Protein AF-A0A2N5TB74-F1 (afdb_monomer_lite)

Sequence (184 aa):
MYQTLKVEAQAHGGSSQTTRKQDRSPTLEPEDVNKTLKSPSNTPKEESDDESVKKFAKWLLALKANADAIRAEDSFMAALRYNIQIQTNCFAHRVTLDNGTKSLADISIMRPKVAGSTYATCWKFKELKFDDNPYTKTGLQASWDPTTGVPKAGHKTQSKQPGQNAHAATTSVTNSEKNKVKAP

pLDDT: mean 71.25, std 27.61, range [27.47, 98.5]

Organism: NCBI:txid200324

Radius of gyration: 37.78 Å; chains: 1; bounding box: 122×42×111 Å

Secondary structure (DSSP, 8-state):
--PPPPP-------------------------S---------------HHHHHHHHHHHHHHHHHHHHHHHHHT-HHHHHHHHHHHHHHHHH-EEEPTTS-EEE---SS--HHHHHHHHHHHHHTT-TT-SS-TTSTTSTTTTEETTTTEEPTT------------------------------

Structure (mmCIF, N/CA/C/O backbone):
data_AF-A0A2N5TB74-F1
#
_entry.id   AF-A0A2N5TB74-F1
#
loop_
_atom_site.group_PDB
_atom_site.id
_atom_site.type_symbol
_atom_site.label_atom_id
_atom_site.label_alt_id
_atom_site.label_comp_id
_atom_site.label_asym_id
_atom_site.label_entity_id
_atom_site.label_seq_id
_atom_site.pdbx_PDB_ins_code
_atom_site.Cartn_x
_atom_site.Cartn_y
_atom_site.Cartn_z
_atom_site.occupancy
_atom_site.B_iso_or_equiv
_atom_site.auth_seq_id
_atom_site.auth_comp_id
_atom_site.auth_asym_id
_atom_site.auth_atom_id
_atom_site.pdbx_PDB_model_num
ATOM 1 N N . MET A 1 1 ? -16.494 -17.095 -3.249 1.00 37.69 1 MET A N 1
ATOM 2 C CA . MET A 1 1 ? -17.818 -17.751 -3.207 1.00 37.69 1 MET A CA 1
ATOM 3 C C . MET A 1 1 ? -18.531 -17.225 -1.973 1.00 37.69 1 MET A C 1
ATOM 5 O O . MET A 1 1 ? -18.150 -17.611 -0.879 1.00 37.69 1 MET A O 1
ATOM 9 N N . TYR A 1 2 ? -19.444 -16.264 -2.119 1.00 31.72 2 TYR A N 1
ATOM 10 C CA . TYR A 1 2 ? -20.174 -15.679 -0.986 1.00 31.72 2 TYR A CA 1
ATOM 11 C C . TYR A 1 2 ? -21.636 -16.114 -1.080 1.00 31.72 2 TYR A C 1
ATOM 13 O O . TYR A 1 2 ? -22.291 -15.833 -2.080 1.00 31.72 2 TYR A O 1
ATOM 21 N N . GLN A 1 3 ? -22.102 -16.852 -0.072 1.00 43.56 3 GLN A N 1
ATOM 22 C CA . GLN A 1 3 ? -23.448 -17.416 -0.008 1.00 43.56 3 GLN A CA 1
ATOM 23 C C . GLN A 1 3 ? -24.411 -16.434 0.680 1.00 43.56 3 GLN A C 1
ATOM 25 O O . GLN A 1 3 ? -24.116 -15.898 1.746 1.00 43.56 3 GLN A O 1
ATOM 30 N N . THR A 1 4 ? -25.558 -16.220 0.038 1.00 46.97 4 THR A N 1
ATOM 31 C CA . THR A 1 4 ? -26.679 -15.349 0.422 1.00 46.97 4 THR A CA 1
ATOM 32 C C . THR A 1 4 ? -27.436 -15.855 1.658 1.00 46.97 4 THR A C 1
ATOM 34 O O . THR A 1 4 ? -27.760 -17.040 1.747 1.00 46.97 4 THR A O 1
ATOM 37 N N . LEU A 1 5 ? -27.765 -14.937 2.576 1.00 40.88 5 LEU A N 1
ATOM 38 C CA . LEU A 1 5 ? -28.627 -15.146 3.747 1.00 40.88 5 LEU A CA 1
ATOM 39 C C . LEU A 1 5 ? -30.109 -15.255 3.335 1.00 40.88 5 LEU A C 1
ATOM 41 O O . LEU A 1 5 ? -30.598 -14.424 2.570 1.00 40.88 5 LEU A O 1
ATOM 45 N N . LYS A 1 6 ? -30.826 -16.254 3.868 1.00 43.38 6 LYS A N 1
ATOM 46 C CA . LYS A 1 6 ? -32.292 -16.365 3.784 1.00 43.38 6 LYS A CA 1
ATOM 47 C C . LYS A 1 6 ? -32.943 -15.624 4.956 1.00 43.38 6 LYS A C 1
ATOM 49 O O . LYS A 1 6 ? -32.557 -15.823 6.103 1.00 43.38 6 LYS A O 1
ATOM 54 N N . VAL A 1 7 ? -33.935 -14.798 4.634 1.00 35.75 7 VAL A N 1
ATOM 55 C CA . VAL A 1 7 ? -34.880 -14.166 5.562 1.00 35.75 7 VAL A CA 1
ATOM 56 C C . VAL A 1 7 ? -36.098 -15.079 5.669 1.00 35.75 7 VAL A C 1
ATOM 58 O O . VAL A 1 7 ? -36.687 -15.410 4.642 1.00 35.75 7 VAL A O 1
ATOM 61 N N . GLU A 1 8 ? -36.499 -15.446 6.884 1.00 36.16 8 GLU A N 1
ATOM 62 C CA . GLU A 1 8 ? -37.832 -15.993 7.153 1.00 36.16 8 GLU A CA 1
ATOM 63 C C . GLU A 1 8 ? -38.549 -15.100 8.166 1.00 36.16 8 GLU A C 1
ATOM 65 O O . GLU A 1 8 ? -38.047 -14.807 9.250 1.00 36.16 8 GLU A O 1
ATOM 70 N N . ALA A 1 9 ? -39.720 -14.628 7.746 1.00 34.25 9 ALA A N 1
ATOM 71 C CA . ALA A 1 9 ? -40.687 -13.905 8.547 1.00 34.25 9 ALA A CA 1
ATOM 72 C C . ALA A 1 9 ? -41.670 -14.907 9.161 1.00 34.25 9 ALA A C 1
ATOM 74 O O . ALA A 1 9 ? -42.154 -15.801 8.467 1.00 34.25 9 ALA A O 1
ATOM 75 N N . GLN A 1 10 ? -42.022 -14.715 10.429 1.00 33.59 10 GLN A N 1
ATOM 76 C CA . GLN A 1 10 ? -43.175 -15.362 11.048 1.00 33.59 10 GLN A CA 1
ATOM 77 C C . GLN A 1 10 ? -44.017 -14.304 11.762 1.00 33.59 10 GLN A C 1
ATOM 79 O O . GLN A 1 10 ? -43.536 -13.574 12.625 1.00 33.59 10 GLN A O 1
ATOM 84 N N . ALA A 1 11 ? -45.282 -14.228 11.354 1.00 35.88 11 ALA A N 1
ATOM 85 C CA . ALA A 1 11 ? -46.333 -13.420 11.945 1.00 35.88 11 ALA A CA 1
ATOM 86 C C . ALA A 1 11 ? -47.387 -14.355 12.547 1.00 35.88 11 ALA A C 1
ATOM 88 O O . ALA A 1 11 ? -47.885 -15.216 11.838 1.00 35.88 11 ALA A O 1
ATOM 89 N N . HIS A 1 12 ? -47.728 -14.155 13.820 1.00 34.03 12 HIS A N 1
ATOM 90 C CA . HIS A 1 12 ? -48.970 -14.540 14.515 1.00 34.03 12 HIS A CA 1
ATOM 91 C C . HIS A 1 12 ? -48.912 -13.759 15.849 1.00 34.03 12 HIS A C 1
ATOM 93 O O . HIS A 1 12 ? -47.883 -13.789 16.510 1.00 34.03 12 HIS A O 1
ATOM 99 N N . GLY A 1 13 ? -49.855 -12.922 16.284 1.00 30.02 13 GLY A N 1
ATOM 100 C CA . GLY A 1 13 ? -51.312 -12.992 16.227 1.00 30.02 13 GLY A CA 1
ATOM 101 C C . GLY A 1 13 ? -51.812 -13.179 17.668 1.00 30.02 13 GLY A C 1
ATOM 102 O O . GLY A 1 13 ? -51.657 -14.266 18.208 1.00 30.02 13 GLY A O 1
ATOM 103 N N . GLY A 1 14 ? -52.369 -12.142 18.310 1.00 30.44 14 GLY A N 1
ATOM 104 C CA . GLY A 1 14 ? -52.900 -12.264 19.678 1.00 30.44 14 GLY A CA 1
ATOM 105 C C . GLY A 1 14 ? -53.372 -10.948 20.301 1.00 30.44 14 GLY A C 1
ATOM 106 O O . GLY A 1 14 ? -52.593 -10.228 20.913 1.00 30.44 14 GLY A O 1
ATOM 107 N N . SER A 1 15 ? -54.660 -10.651 20.129 1.00 32.34 15 SER A N 1
ATOM 108 C CA . SER A 1 15 ? -55.414 -9.552 20.747 1.00 32.34 15 SER A CA 1
ATOM 109 C C . SER A 1 15 ? -55.967 -9.975 22.115 1.00 32.34 15 SER A C 1
ATOM 111 O O . SER A 1 15 ? -56.406 -11.116 22.253 1.00 32.34 15 SER A O 1
ATOM 113 N N . SER A 1 16 ? -56.019 -9.072 23.102 1.00 38.22 16 SER A N 1
ATOM 114 C CA . SER A 1 16 ? -56.964 -9.132 24.233 1.00 38.22 16 SER A CA 1
ATOM 115 C C . SER A 1 16 ? -57.157 -7.747 24.866 1.00 38.22 16 SER A C 1
ATOM 117 O O . SER A 1 16 ? -56.196 -7.046 25.175 1.00 38.22 16 SER A O 1
ATOM 119 N N . GLN A 1 17 ? -58.426 -7.358 25.011 1.00 30.17 17 GLN A N 1
ATOM 120 C CA . GLN A 1 17 ? -58.936 -6.111 25.595 1.00 30.17 17 GLN A CA 1
ATOM 121 C C . GLN A 1 17 ? -59.240 -6.243 27.105 1.00 30.17 17 GLN A C 1
ATOM 123 O O . GLN A 1 17 ? -59.370 -7.354 27.614 1.00 30.17 17 GLN A O 1
ATOM 128 N N . THR A 1 18 ? -59.567 -5.085 27.715 1.00 27.47 18 THR A N 1
ATOM 129 C CA . THR A 1 18 ? -60.418 -4.869 28.919 1.00 27.47 18 THR A CA 1
ATOM 130 C C . THR A 1 18 ? -59.660 -4.866 30.267 1.00 27.47 18 THR A C 1
ATOM 132 O O . THR A 1 18 ? -58.785 -5.688 30.471 1.00 27.47 18 THR A O 1
ATOM 135 N N . THR A 1 19 ? -59.844 -3.956 31.242 1.00 33.50 19 THR A N 1
ATOM 136 C CA . THR A 1 19 ? -60.988 -3.112 31.665 1.00 33.50 19 THR A CA 1
ATOM 137 C C . THR A 1 19 ? -60.557 -1.875 32.481 1.00 33.50 19 THR A C 1
ATOM 139 O O . THR A 1 19 ? -59.614 -1.917 33.264 1.00 33.50 19 THR A O 1
ATOM 142 N N . ARG A 1 20 ? -61.382 -0.825 32.368 1.00 28.95 20 ARG A N 1
ATOM 143 C CA . ARG A 1 20 ? -61.582 0.371 33.216 1.00 28.95 20 ARG A CA 1
ATOM 144 C C . ARG A 1 20 ? -61.851 0.053 34.699 1.00 28.95 20 ARG A C 1
ATOM 146 O O . ARG A 1 20 ? -62.754 -0.737 34.952 1.00 28.95 20 ARG A O 1
ATOM 153 N N . LYS A 1 21 ? -61.246 0.801 35.639 1.00 37.59 21 LYS A N 1
ATOM 154 C CA . LYS A 1 21 ? -61.908 1.317 36.864 1.00 37.59 21 LYS A CA 1
ATOM 155 C C . LYS A 1 21 ? -61.305 2.656 37.311 1.00 37.59 21 LYS A C 1
ATOM 157 O O . LYS A 1 21 ? -60.104 2.871 37.250 1.00 37.59 21 LYS A O 1
ATOM 162 N N . GLN A 1 22 ? -62.210 3.537 37.715 1.00 34.88 22 GLN A N 1
ATOM 163 C CA . GLN A 1 22 ? -62.058 4.927 38.122 1.00 34.88 22 GLN A CA 1
ATOM 164 C C . GLN A 1 22 ? -62.694 4.994 39.513 1.00 34.88 22 GLN A C 1
ATOM 166 O O . GLN A 1 22 ? -63.870 4.651 39.611 1.00 34.88 22 GLN A O 1
ATOM 171 N N . ASP A 1 23 ? -61.954 5.366 40.562 1.00 33.41 23 ASP A N 1
ATOM 172 C CA . ASP A 1 23 ? -62.550 5.814 41.829 1.00 33.41 23 ASP A CA 1
ATOM 173 C C . ASP A 1 23 ? -61.555 6.609 42.706 1.00 33.41 23 ASP A C 1
ATOM 175 O O . ASP A 1 23 ? -60.410 6.200 42.877 1.00 33.41 23 ASP A O 1
ATOM 179 N N . ARG A 1 24 ? -62.079 7.716 43.252 1.00 33.81 24 ARG A N 1
ATOM 180 C CA . ARG A 1 24 ? -61.699 8.537 44.426 1.00 33.81 24 ARG A CA 1
ATOM 181 C C . ARG A 1 24 ? -60.303 9.162 44.601 1.00 33.81 24 ARG A C 1
ATOM 183 O O . ARG A 1 24 ? -59.305 8.507 44.875 1.00 33.81 24 ARG A O 1
ATOM 190 N N . SER A 1 25 ? -60.332 10.497 44.646 1.00 33.06 25 SER A N 1
ATOM 191 C CA . SER A 1 25 ? -59.393 11.395 45.339 1.00 33.06 25 SER A CA 1
ATOM 192 C C . SER A 1 25 ? -59.403 11.215 46.867 1.00 33.06 25 SER A C 1
ATOM 194 O O . SER A 1 25 ? -60.438 10.851 47.434 1.00 33.06 25 SER A O 1
ATOM 196 N N . PRO A 1 26 ? -58.312 11.623 47.539 1.00 45.41 26 PRO A N 1
ATOM 197 C CA . PRO A 1 26 ? -58.430 12.523 48.687 1.00 45.41 26 PRO A CA 1
ATOM 198 C C . PRO A 1 26 ? -57.486 13.743 48.611 1.00 45.41 26 PRO A C 1
ATOM 200 O O . PRO A 1 26 ? -56.533 13.793 47.839 1.00 45.41 26 PRO A O 1
ATOM 203 N N . THR A 1 27 ? -57.839 14.745 49.408 1.00 34.34 27 THR A N 1
ATOM 204 C CA . THR A 1 27 ? -57.446 16.162 49.393 1.00 34.34 27 THR A CA 1
ATOM 205 C C . THR A 1 27 ? -56.223 16.467 50.285 1.00 34.34 27 THR A C 1
ATOM 207 O O . THR A 1 27 ? -56.203 16.016 51.422 1.00 34.34 27 THR A O 1
ATOM 210 N N . LEU A 1 28 ? -55.310 17.301 49.746 1.00 39.66 28 LEU A N 1
ATOM 211 C CA . LEU A 1 28 ? -54.316 18.248 50.326 1.00 39.66 28 LEU A CA 1
ATOM 212 C C . LEU A 1 28 ? -53.221 17.791 51.315 1.00 39.66 28 LEU A C 1
ATOM 214 O O . LEU A 1 28 ? -53.522 17.477 52.453 1.00 39.66 28 LEU A O 1
ATOM 218 N N . GLU A 1 29 ? -51.958 17.996 50.906 1.00 39.19 29 GLU A N 1
ATOM 219 C CA . GLU A 1 29 ? -50.863 18.636 51.673 1.00 39.19 29 GLU A CA 1
ATOM 220 C C . GLU A 1 29 ? -49.907 19.322 50.653 1.00 39.19 29 GLU A C 1
ATOM 222 O O . GLU A 1 29 ? -49.656 18.735 49.592 1.00 39.19 29 GLU A O 1
ATOM 227 N N . PRO A 1 30 ? -49.399 20.552 50.880 1.00 46.56 30 PRO A N 1
ATOM 228 C CA . PRO A 1 30 ? -48.424 21.190 49.996 1.00 46.56 30 PRO A CA 1
ATOM 229 C C . PRO A 1 30 ? -46.988 20.901 50.465 1.00 46.56 30 PRO A C 1
ATOM 231 O O . PRO A 1 30 ? -46.494 21.556 51.377 1.00 46.56 30 PRO A O 1
ATOM 234 N N . GLU A 1 31 ? -46.292 19.962 49.818 1.00 47.50 31 GLU A N 1
ATOM 235 C CA . GLU A 1 31 ? -44.860 19.746 50.070 1.00 47.50 31 GLU A CA 1
ATOM 236 C C . GLU A 1 31 ? -43.971 20.553 49.109 1.00 47.50 31 GLU A C 1
ATOM 238 O O . GLU A 1 31 ? -43.943 20.344 47.896 1.00 47.50 31 GLU A O 1
ATOM 243 N N . ASP A 1 32 ? -43.283 21.519 49.713 1.00 39.50 32 ASP A N 1
ATOM 244 C CA . ASP A 1 32 ? -41.918 21.987 49.474 1.00 39.50 32 ASP A CA 1
ATOM 245 C C . ASP A 1 32 ? -41.299 21.911 48.062 1.00 39.50 32 ASP A C 1
ATOM 247 O O . ASP A 1 32 ? -40.799 20.900 47.569 1.00 39.50 32 ASP A O 1
ATOM 251 N N . VAL A 1 33 ? -41.233 23.099 47.455 1.00 49.56 33 VAL A N 1
ATOM 252 C CA . VAL A 1 33 ? -40.006 23.772 46.992 1.00 49.56 33 VAL A CA 1
ATOM 253 C C . VAL A 1 33 ? -38.854 22.854 46.523 1.00 49.56 33 VAL A C 1
ATOM 255 O O . VAL A 1 33 ? -38.042 22.359 47.297 1.00 49.56 33 VAL A O 1
ATOM 258 N N . ASN A 1 34 ? -38.677 22.841 45.194 1.00 44.84 34 ASN A N 1
ATOM 259 C CA . ASN A 1 34 ? -37.402 22.651 44.485 1.00 44.84 34 ASN A CA 1
ATOM 260 C C . ASN A 1 34 ? -36.934 21.205 44.206 1.00 44.84 34 ASN A C 1
ATOM 262 O O . ASN A 1 34 ? -35.928 20.725 44.726 1.00 44.84 34 ASN A O 1
ATOM 266 N N . LYS A 1 35 ? -37.562 20.561 43.214 1.00 43.16 35 LYS A N 1
ATOM 267 C CA . LYS A 1 35 ? -36.875 19.592 42.343 1.00 43.16 35 LYS A CA 1
ATOM 268 C C . LYS A 1 35 ? -36.709 20.196 40.958 1.00 43.16 35 LYS A C 1
ATOM 270 O O . LYS A 1 35 ? -37.557 20.044 40.084 1.00 43.16 35 LYS A O 1
ATOM 275 N N . THR A 1 36 ? -35.581 20.872 40.755 1.00 37.31 36 THR A N 1
ATOM 276 C CA . THR A 1 36 ? -35.056 21.102 39.408 1.00 37.31 36 THR A CA 1
ATOM 277 C C . THR A 1 36 ? -34.839 19.738 38.757 1.00 37.31 36 THR A C 1
ATOM 279 O O . THR A 1 36 ? -33.899 19.017 39.094 1.00 37.31 36 THR A O 1
ATOM 282 N N . LEU A 1 37 ? -35.729 19.367 37.838 1.00 35.09 37 LEU A N 1
ATOM 283 C CA . LEU A 1 37 ? -35.517 18.257 36.923 1.00 35.09 37 LEU A CA 1
ATOM 284 C C . LEU A 1 37 ? -34.319 18.649 36.047 1.00 35.09 37 LEU A C 1
ATOM 286 O O . LEU A 1 37 ? -34.460 19.403 35.087 1.00 35.09 37 LEU A O 1
ATOM 290 N N . LYS A 1 38 ? -33.109 18.217 36.421 1.00 41.00 38 LYS A N 1
ATOM 291 C CA . LYS A 1 38 ? -31.943 18.323 35.541 1.00 41.00 38 LYS A CA 1
ATOM 292 C C . LYS A 1 38 ? -32.230 17.459 34.320 1.00 41.00 38 LYS A C 1
ATOM 294 O O . LYS A 1 38 ? -32.062 16.242 34.362 1.00 41.00 38 LYS A O 1
ATOM 299 N N . SER A 1 39 ? -32.662 18.100 33.239 1.00 38.75 39 SER A N 1
ATOM 300 C CA . SER A 1 39 ? -32.560 17.544 31.896 1.00 38.75 39 SER A CA 1
ATOM 301 C C . SER A 1 39 ? -31.133 17.017 31.710 1.00 38.75 39 SER A C 1
ATOM 303 O O . SER A 1 39 ? -30.187 17.729 32.072 1.00 38.75 39 SER A O 1
ATOM 305 N N . PRO A 1 40 ? -30.928 15.796 31.188 1.00 43.72 40 PRO A N 1
ATOM 306 C CA . PRO A 1 40 ? -29.589 15.351 30.849 1.00 43.72 40 PRO A CA 1
ATOM 307 C C . PRO A 1 40 ? -29.024 16.328 29.818 1.00 43.72 40 PRO A C 1
ATOM 309 O O . PRO A 1 40 ? -29.572 16.501 28.729 1.00 43.72 40 PRO A O 1
ATOM 312 N N . SER A 1 41 ? -27.950 17.014 30.207 1.00 38.72 41 SER A N 1
ATOM 313 C CA . SER A 1 41 ? -27.159 17.857 29.323 1.00 38.72 41 SER A CA 1
ATOM 314 C C . SER A 1 41 ? -26.579 16.970 28.229 1.00 38.72 41 SER A C 1
ATOM 316 O O . SER A 1 41 ? -25.541 16.341 28.419 1.00 38.72 41 SER A O 1
ATOM 318 N N . ASN A 1 42 ? -27.252 16.901 27.084 1.00 51.06 42 ASN A N 1
ATOM 319 C CA . ASN A 1 42 ? -26.661 16.413 25.847 1.00 51.06 42 ASN A CA 1
ATOM 320 C C . ASN A 1 42 ? -25.745 17.509 25.297 1.00 51.06 42 ASN A C 1
ATOM 322 O O . ASN A 1 42 ? -26.046 18.137 24.287 1.00 51.06 42 ASN A O 1
ATOM 326 N N . THR A 1 43 ? -24.639 17.771 25.988 1.00 44.03 43 THR A N 1
ATOM 327 C CA . THR A 1 43 ? -23.509 18.469 25.381 1.00 44.03 43 THR A CA 1
ATOM 328 C C . THR A 1 43 ? -22.737 17.423 24.581 1.00 44.03 43 THR A C 1
ATOM 330 O O . THR A 1 43 ? -22.278 16.437 25.171 1.00 44.03 43 THR A O 1
ATOM 333 N N . PRO A 1 44 ? -22.601 17.573 23.250 1.00 50.06 44 PRO A N 1
ATOM 334 C CA . PRO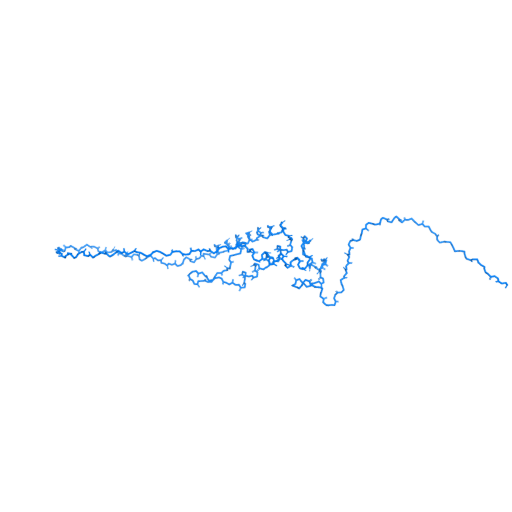 A 1 44 ? -21.660 16.769 22.490 1.00 50.06 44 PRO A CA 1
ATOM 335 C C . PRO A 1 44 ? -20.292 16.925 23.149 1.00 50.06 44 PRO A C 1
ATOM 337 O O . PRO A 1 44 ? -19.837 18.045 23.369 1.00 50.06 44 PRO A O 1
ATOM 340 N N . LYS A 1 45 ? -19.666 15.810 23.531 1.00 56.22 45 LYS A N 1
ATOM 341 C CA . LYS A 1 45 ? -18.281 15.829 23.996 1.00 56.22 45 LYS A CA 1
ATOM 342 C C . LYS A 1 45 ? -17.442 16.305 22.814 1.00 56.22 45 LYS A C 1
ATOM 344 O O . LYS A 1 45 ? -17.221 15.527 21.889 1.00 56.22 45 LYS A O 1
ATOM 349 N N . GLU A 1 46 ? -17.048 17.574 22.816 1.00 59.72 46 GLU A N 1
ATOM 350 C CA . GLU A 1 46 ? -15.946 18.037 21.983 1.00 59.72 46 GLU A CA 1
ATOM 351 C C . GLU A 1 46 ? -14.735 17.186 22.378 1.00 59.72 46 GLU A C 1
ATOM 353 O O . GLU A 1 46 ? -14.253 17.244 23.510 1.00 59.72 46 GLU A O 1
ATOM 358 N N . GLU A 1 47 ? -14.342 16.275 21.487 1.00 62.09 47 GLU A N 1
ATOM 359 C CA . GLU A 1 47 ? -13.097 15.522 21.608 1.00 62.09 47 GLU A CA 1
ATOM 360 C C . GLU A 1 47 ? -11.983 16.569 21.681 1.00 62.09 47 GLU A C 1
ATOM 362 O O . GLU A 1 47 ? -11.830 17.352 20.746 1.00 62.09 47 GLU A O 1
ATOM 367 N N . SER A 1 48 ? -11.273 16.650 22.811 1.00 75.12 48 SER A N 1
ATOM 368 C CA . SER A 1 48 ? -10.182 17.612 22.954 1.00 75.12 48 SER A CA 1
ATOM 369 C C . SER A 1 48 ? -9.155 17.382 21.847 1.00 75.12 48 SER A C 1
ATOM 371 O O . SER A 1 48 ? -8.897 16.235 21.463 1.00 75.12 48 SER A O 1
ATOM 373 N N . ASP A 1 49 ? -8.556 18.463 21.343 1.00 72.81 49 ASP A N 1
ATOM 374 C CA . ASP A 1 49 ? -7.604 18.400 20.227 1.00 72.81 49 ASP A CA 1
ATOM 375 C C . ASP A 1 49 ? -6.501 17.3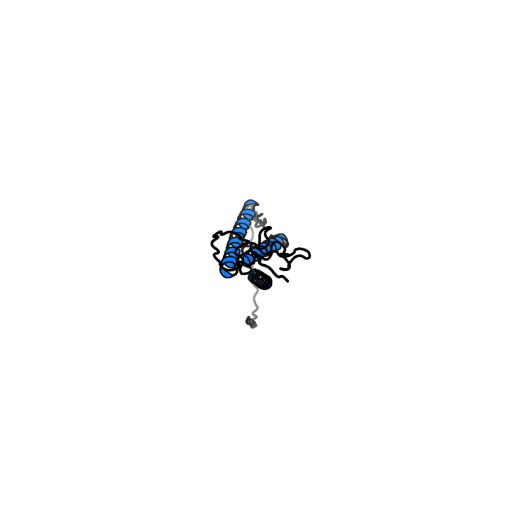49 20.474 1.00 72.81 49 ASP A C 1
ATOM 377 O O . ASP A 1 49 ? -6.155 16.581 19.573 1.00 72.81 49 ASP A O 1
ATOM 381 N N . ASP A 1 50 ? -6.053 17.204 21.726 1.00 79.00 50 ASP A N 1
ATOM 382 C CA . ASP A 1 50 ? -5.075 16.200 22.157 1.00 79.00 50 ASP A CA 1
ATOM 383 C C . ASP A 1 50 ? -5.518 14.742 21.942 1.00 79.00 50 ASP A C 1
ATOM 385 O O . ASP A 1 50 ? -4.702 13.892 21.574 1.00 79.00 50 ASP A O 1
ATOM 389 N N . GLU A 1 51 ? -6.790 14.411 22.172 1.00 83.56 51 GLU A N 1
ATOM 390 C CA . GLU A 1 51 ? -7.287 13.039 22.004 1.00 83.56 51 GLU A CA 1
ATOM 391 C C . GLU A 1 51 ? -7.416 12.669 20.525 1.00 83.56 51 GLU A C 1
ATOM 393 O O . GLU A 1 51 ? -7.035 11.560 20.129 1.00 83.56 51 GLU A O 1
ATOM 398 N N . SER A 1 52 ? -7.828 13.623 19.686 1.00 86.12 52 SER A N 1
ATOM 399 C CA . SER A 1 52 ? -7.909 13.426 18.236 1.00 86.12 52 SER A CA 1
ATOM 400 C C . SER A 1 52 ? -6.529 13.149 17.617 1.00 86.12 52 SER A C 1
ATOM 402 O O . SER A 1 52 ? -6.372 12.235 16.799 1.00 86.12 52 SER A O 1
ATOM 404 N N . VAL A 1 53 ? -5.492 13.860 18.080 1.00 90.62 53 VAL A N 1
ATOM 405 C CA . VAL A 1 53 ? -4.103 13.674 17.640 1.00 90.62 53 VAL A CA 1
ATOM 406 C C . VAL A 1 53 ? -3.561 12.319 18.097 1.00 90.62 53 VAL A C 1
ATOM 408 O O . VAL A 1 53 ? -2.996 11.577 17.289 1.00 90.62 53 VAL A O 1
ATOM 411 N N . LYS A 1 54 ? -3.775 11.932 19.364 1.00 94.62 54 LYS A N 1
ATOM 412 C CA . LYS A 1 54 ? -3.368 10.608 19.877 1.00 94.62 54 LYS A CA 1
ATOM 413 C C . LYS A 1 54 ? -4.045 9.469 19.119 1.00 94.62 54 LYS A C 1
ATOM 415 O O . LYS A 1 54 ? -3.418 8.445 18.839 1.00 94.62 54 LYS A O 1
ATOM 420 N N . LYS A 1 55 ? -5.325 9.626 18.785 1.00 93.19 55 LYS A N 1
ATOM 421 C CA . LYS A 1 55 ? -6.089 8.657 17.996 1.00 93.19 55 LYS A CA 1
ATOM 422 C C . LYS A 1 55 ? -5.518 8.514 16.589 1.00 93.19 55 LYS A C 1
ATOM 424 O O . LYS A 1 55 ? -5.251 7.392 16.160 1.00 93.19 55 LYS A O 1
ATOM 429 N N . PHE A 1 56 ? -5.240 9.626 15.915 1.00 93.19 56 PHE A N 1
ATOM 430 C CA . PHE A 1 56 ? -4.614 9.603 14.596 1.00 93.19 56 PHE A CA 1
ATOM 431 C C . PHE A 1 56 ? -3.213 8.967 14.627 1.00 93.19 56 PHE A C 1
ATOM 433 O O . PHE A 1 56 ? -2.878 8.165 13.757 1.00 93.19 56 PHE A O 1
ATOM 440 N N . ALA A 1 57 ? -2.415 9.223 15.669 1.00 96.06 57 ALA A N 1
ATOM 441 C CA . ALA A 1 57 ? -1.113 8.577 15.847 1.00 96.06 57 ALA A CA 1
ATOM 442 C C . ALA A 1 57 ? -1.223 7.043 15.964 1.00 96.06 57 ALA A C 1
ATOM 444 O O . ALA A 1 57 ? -0.448 6.314 15.341 1.00 96.06 57 ALA A O 1
ATOM 445 N N . LYS A 1 58 ? -2.223 6.532 16.699 1.00 97.06 58 LYS A N 1
ATOM 446 C CA . LYS A 1 58 ? -2.515 5.086 16.758 1.00 97.06 58 LYS A CA 1
ATOM 447 C C . LYS A 1 58 ? -2.892 4.533 15.384 1.00 97.06 58 LYS A C 1
ATOM 449 O O . LYS A 1 58 ? -2.460 3.437 15.026 1.00 97.06 58 LYS A O 1
ATOM 454 N N . TRP A 1 59 ? -3.656 5.290 14.598 1.00 97.19 59 TRP A N 1
ATOM 455 C CA . TRP A 1 59 ? -4.010 4.895 13.237 1.00 97.19 59 TRP A CA 1
ATOM 456 C C . TRP A 1 59 ? -2.794 4.812 12.310 1.00 97.19 59 TRP A C 1
ATOM 458 O O . TRP A 1 59 ? -2.685 3.852 11.550 1.00 97.19 59 TRP A O 1
ATOM 468 N N . LEU A 1 60 ? -1.849 5.751 12.410 1.00 97.31 60 LEU A N 1
ATOM 469 C CA . LEU A 1 60 ? -0.591 5.707 11.654 1.00 97.31 60 LEU A CA 1
ATOM 470 C C . LEU A 1 60 ? 0.270 4.494 12.026 1.00 97.31 60 LEU A C 1
ATOM 472 O O . LEU A 1 60 ? 0.842 3.852 11.143 1.00 97.31 60 LEU A O 1
ATOM 476 N N . LEU A 1 61 ? 0.340 4.145 13.314 1.00 98.19 61 LEU A N 1
ATOM 477 C CA . LEU A 1 61 ? 1.067 2.958 13.767 1.00 98.19 61 LEU A CA 1
ATOM 478 C C . LEU A 1 61 ? 0.464 1.671 13.182 1.00 98.19 61 LEU A C 1
ATOM 480 O O . LEU A 1 61 ? 1.193 0.811 12.689 1.00 98.19 61 LEU A O 1
ATOM 484 N N . ALA A 1 62 ? -0.865 1.562 13.178 1.00 98.31 62 ALA A N 1
ATOM 485 C CA . ALA A 1 62 ? -1.564 0.437 12.563 1.00 98.31 62 ALA A CA 1
ATOM 486 C C . ALA A 1 62 ? -1.392 0.407 11.033 1.00 98.31 62 ALA A C 1
ATOM 488 O O . ALA A 1 62 ? -1.165 -0.659 10.463 1.00 98.31 62 ALA A O 1
ATOM 489 N N . LEU A 1 63 ? -1.413 1.563 10.357 1.00 98.12 63 LEU A N 1
ATOM 490 C CA . LEU A 1 63 ? -1.124 1.651 8.923 1.00 98.12 63 LEU A CA 1
ATOM 491 C C . LEU A 1 63 ? 0.290 1.150 8.600 1.00 98.12 63 LEU A C 1
ATOM 493 O O . LEU A 1 63 ? 0.472 0.414 7.630 1.00 98.12 63 LEU A O 1
ATOM 497 N N . LYS A 1 64 ? 1.279 1.492 9.434 1.00 98.06 64 LYS A N 1
ATOM 498 C CA . LYS A 1 64 ? 2.635 0.952 9.309 1.00 98.06 64 LYS A CA 1
ATOM 499 C C . LYS A 1 64 ? 2.647 -0.571 9.452 1.00 98.06 64 LYS A C 1
ATOM 501 O O . LYS A 1 64 ? 3.248 -1.230 8.611 1.00 98.06 64 LYS A O 1
ATOM 506 N N . ALA A 1 65 ? 1.969 -1.123 10.458 1.00 98.50 65 ALA A N 1
ATOM 507 C CA . ALA A 1 65 ? 1.886 -2.573 10.647 1.00 98.50 65 ALA A CA 1
ATOM 508 C C . ALA A 1 65 ? 1.223 -3.277 9.447 1.00 98.50 65 ALA A C 1
ATOM 510 O O . ALA A 1 65 ? 1.717 -4.299 8.977 1.00 98.50 65 ALA A O 1
ATOM 511 N N . ASN A 1 66 ? 0.158 -2.690 8.891 1.00 98.25 66 ASN A N 1
ATOM 512 C CA . ASN A 1 66 ? -0.491 -3.181 7.674 1.00 98.25 66 ASN A CA 1
ATOM 513 C C . ASN A 1 66 ? 0.470 -3.175 6.473 1.00 98.25 66 ASN A C 1
ATOM 515 O O . ASN A 1 66 ? 0.541 -4.152 5.731 1.00 98.25 66 ASN A O 1
ATOM 519 N N . ALA A 1 67 ? 1.225 -2.089 6.281 1.00 98.25 67 ALA A N 1
ATOM 520 C CA . ALA A 1 67 ? 2.209 -1.990 5.206 1.00 98.25 67 ALA A CA 1
ATOM 521 C C . ALA A 1 67 ? 3.380 -2.970 5.400 1.00 98.25 67 ALA A C 1
ATOM 523 O O . ALA A 1 67 ? 3.835 -3.566 4.429 1.00 98.25 67 ALA A O 1
ATOM 524 N N . ASP A 1 68 ? 3.844 -3.179 6.636 1.00 98.44 68 ASP A N 1
ATOM 525 C CA . ASP A 1 68 ? 4.878 -4.170 6.950 1.00 98.44 68 ASP A CA 1
ATOM 526 C C . ASP A 1 68 ? 4.407 -5.598 6.638 1.00 98.44 68 ASP A C 1
ATOM 528 O O . ASP A 1 68 ? 5.177 -6.368 6.069 1.00 98.44 68 ASP A O 1
ATOM 532 N N . ALA A 1 69 ? 3.144 -5.926 6.934 1.00 98.31 69 ALA A N 1
ATOM 533 C CA . ALA A 1 69 ? 2.553 -7.217 6.583 1.00 98.31 69 ALA A CA 1
ATOM 534 C C . ALA A 1 69 ? 2.491 -7.429 5.060 1.00 98.31 69 ALA A C 1
ATOM 536 O O . ALA A 1 69 ? 2.916 -8.471 4.571 1.00 98.31 69 ALA A O 1
ATOM 537 N N . ILE A 1 70 ? 2.046 -6.423 4.296 1.00 98.31 70 ILE A N 1
ATOM 538 C CA . ILE A 1 70 ? 2.039 -6.483 2.821 1.00 98.31 70 ILE A CA 1
ATOM 539 C C . ILE A 1 70 ? 3.464 -6.609 2.275 1.00 98.31 70 ILE A C 1
ATOM 541 O O . ILE A 1 70 ? 3.703 -7.353 1.331 1.00 98.31 70 ILE A O 1
ATOM 545 N N . ARG A 1 71 ? 4.436 -5.902 2.859 1.00 98.00 71 ARG A N 1
ATOM 546 C CA . ARG A 1 71 ? 5.836 -5.986 2.425 1.00 98.00 71 ARG A CA 1
ATOM 547 C C . ARG A 1 71 ? 6.413 -7.385 2.631 1.00 98.00 71 ARG A C 1
ATOM 549 O O . ARG A 1 71 ? 7.213 -7.812 1.808 1.00 98.00 71 ARG A O 1
ATOM 556 N N . ALA A 1 72 ? 6.053 -8.043 3.732 1.00 97.69 72 ALA A N 1
ATOM 557 C CA . ALA A 1 72 ? 6.533 -9.381 4.059 1.00 97.69 72 ALA A CA 1
ATOM 558 C C . ALA A 1 72 ? 5.948 -10.463 3.136 1.00 97.69 72 ALA A C 1
ATOM 560 O O . ALA A 1 72 ? 6.655 -11.412 2.814 1.00 97.69 72 ALA A O 1
ATOM 561 N N . GLU A 1 73 ? 4.689 -10.309 2.719 1.00 97.00 73 GLU A N 1
ATOM 562 C CA . GLU A 1 73 ? 3.988 -11.284 1.872 1.00 97.00 73 GLU A CA 1
ATOM 563 C C . GLU A 1 73 ? 4.217 -11.043 0.370 1.00 97.00 73 GLU A C 1
ATOM 565 O O . GLU A 1 73 ? 4.483 -11.978 -0.381 1.00 97.00 73 GLU A O 1
ATOM 570 N N . ASP A 1 74 ? 4.120 -9.786 -0.072 1.00 96.50 74 ASP A N 1
ATOM 571 C CA . ASP A 1 74 ? 4.035 -9.437 -1.491 1.00 96.50 74 ASP A CA 1
ATOM 572 C C . ASP A 1 74 ? 5.337 -8.829 -2.030 1.00 96.50 74 ASP A C 1
ATOM 574 O O . ASP A 1 74 ? 6.046 -9.444 -2.825 1.00 96.50 74 ASP A O 1
ATOM 578 N N . SER A 1 75 ? 5.606 -7.566 -1.680 1.00 97.38 75 SER A N 1
ATOM 579 C CA . SER A 1 75 ? 6.818 -6.827 -2.053 1.00 97.38 75 SER A CA 1
ATOM 580 C C . SER A 1 75 ? 6.868 -5.453 -1.387 1.00 97.38 75 SER A C 1
ATOM 582 O O . SER A 1 75 ? 5.845 -4.897 -0.965 1.00 97.38 75 SER A O 1
ATOM 584 N N . PHE A 1 76 ? 8.050 -4.828 -1.385 1.00 97.94 76 PHE A N 1
ATOM 585 C CA . PHE A 1 76 ? 8.195 -3.426 -0.985 1.00 97.94 76 PHE A CA 1
ATOM 586 C C . PHE A 1 76 ? 7.276 -2.498 -1.795 1.00 97.94 76 PHE A C 1
ATOM 588 O O . PHE A 1 76 ? 6.608 -1.632 -1.227 1.00 97.94 76 PHE A O 1
ATOM 595 N N . MET A 1 77 ? 7.189 -2.692 -3.115 1.00 97.81 77 MET A N 1
ATOM 596 C CA . MET A 1 77 ? 6.380 -1.827 -3.979 1.00 97.81 77 MET A CA 1
ATOM 597 C C . MET A 1 77 ? 4.875 -1.986 -3.743 1.00 97.81 77 MET A C 1
ATOM 599 O O . MET A 1 77 ? 4.148 -0.990 -3.787 1.00 97.81 77 MET A O 1
ATOM 603 N N . ALA A 1 78 ? 4.398 -3.196 -3.431 1.00 98.12 78 ALA A N 1
ATOM 604 C CA . ALA A 1 78 ? 2.999 -3.417 -3.067 1.00 98.12 78 ALA A CA 1
ATOM 605 C C . ALA A 1 78 ? 2.636 -2.662 -1.778 1.00 98.12 78 ALA A C 1
ATOM 607 O O . ALA A 1 78 ? 1.611 -1.973 -1.735 1.00 98.12 78 ALA A O 1
ATOM 608 N N . ALA A 1 79 ? 3.517 -2.709 -0.774 1.00 98.44 79 ALA A N 1
ATOM 609 C CA . ALA A 1 79 ? 3.356 -1.987 0.484 1.00 98.44 79 ALA A CA 1
ATOM 610 C C . ALA A 1 79 ? 3.426 -0.461 0.310 1.00 98.44 79 ALA A C 1
ATOM 612 O O . ALA A 1 79 ? 2.596 0.264 0.863 1.00 98.44 79 ALA A O 1
ATOM 613 N N . LEU A 1 80 ? 4.375 0.041 -0.490 1.00 97.88 80 LEU A N 1
ATOM 614 C CA . LEU A 1 80 ? 4.518 1.471 -0.768 1.00 97.88 80 LEU A CA 1
ATOM 615 C C . LEU A 1 80 ? 3.270 2.032 -1.461 1.00 97.88 80 LEU A C 1
ATOM 617 O O . LEU A 1 80 ? 2.718 3.041 -1.018 1.00 97.88 80 LEU A O 1
ATOM 621 N N . ARG A 1 81 ? 2.794 1.363 -2.520 1.00 97.50 81 ARG A N 1
ATOM 622 C CA . ARG A 1 81 ? 1.580 1.772 -3.245 1.00 97.50 81 ARG A CA 1
ATOM 623 C C . ARG A 1 81 ? 0.345 1.722 -2.346 1.00 97.50 81 ARG A C 1
ATOM 625 O O . ARG A 1 81 ? -0.459 2.650 -2.389 1.00 97.50 81 ARG A O 1
ATOM 632 N N . TYR A 1 82 ? 0.226 0.697 -1.497 1.00 98.44 82 TYR A N 1
ATOM 633 C CA . TYR A 1 82 ? -0.855 0.597 -0.513 1.00 98.44 82 TYR A CA 1
ATOM 634 C C . TYR A 1 82 ? -0.852 1.788 0.444 1.00 98.44 82 TYR A C 1
ATOM 636 O O . TYR A 1 82 ? -1.865 2.470 0.586 1.00 98.44 82 TYR A O 1
ATOM 644 N N . ASN A 1 83 ? 0.299 2.081 1.051 1.00 97.94 83 ASN A N 1
ATOM 645 C CA . ASN A 1 83 ? 0.436 3.175 2.003 1.00 97.94 83 ASN A CA 1
ATOM 646 C C . ASN A 1 83 ? 0.068 4.530 1.374 1.00 97.94 83 ASN A C 1
ATOM 648 O O . ASN A 1 83 ? -0.725 5.276 1.948 1.00 97.94 83 ASN A O 1
ATOM 652 N N . ILE A 1 84 ? 0.574 4.814 0.166 1.00 96.69 84 ILE A N 1
ATOM 653 C CA . ILE A 1 84 ? 0.236 6.035 -0.581 1.00 96.69 84 ILE A CA 1
ATOM 654 C C . ILE A 1 84 ? -1.274 6.110 -0.817 1.00 96.69 84 ILE A C 1
ATOM 656 O O . ILE A 1 84 ? -1.889 7.121 -0.496 1.00 96.69 84 ILE A O 1
ATOM 660 N N . GLN A 1 85 ? -1.896 5.037 -1.308 1.00 97.00 85 GLN A N 1
ATOM 661 C CA . GLN A 1 85 ? -3.321 5.050 -1.630 1.00 97.00 85 GLN A CA 1
ATOM 662 C C . GLN A 1 85 ? -4.212 5.222 -0.389 1.00 97.00 85 GLN A C 1
ATOM 664 O O . GLN A 1 85 ? -5.198 5.958 -0.445 1.00 97.00 85 GLN A O 1
ATOM 669 N N . ILE A 1 86 ? -3.869 4.599 0.744 1.00 97.69 86 ILE A N 1
ATOM 670 C CA . ILE A 1 86 ? -4.610 4.780 2.002 1.00 97.69 86 ILE A CA 1
ATOM 671 C C . ILE A 1 86 ? -4.491 6.217 2.515 1.00 97.69 86 ILE A C 1
ATOM 673 O O . ILE A 1 86 ? -5.508 6.813 2.876 1.00 97.69 86 ILE A O 1
ATOM 677 N N . GLN A 1 87 ? -3.287 6.796 2.502 1.00 96.25 87 GLN A N 1
ATOM 678 C CA . GLN A 1 87 ? -3.087 8.185 2.919 1.00 96.25 87 GLN A CA 1
ATOM 679 C C . GLN A 1 87 ? -3.815 9.161 1.990 1.00 96.25 87 GLN A C 1
ATOM 681 O O . GLN A 1 87 ? -4.539 10.032 2.469 1.00 96.25 87 GLN A O 1
ATOM 686 N N . THR A 1 88 ? -3.709 8.988 0.670 1.00 95.44 88 THR A N 1
ATOM 687 C CA . THR A 1 88 ? -4.433 9.818 -0.302 1.00 95.44 88 THR A CA 1
ATOM 688 C C . THR A 1 88 ? -5.939 9.764 -0.062 1.00 95.44 88 THR A C 1
ATOM 690 O O . THR A 1 88 ? -6.577 10.811 0.016 1.00 95.44 88 THR A O 1
ATOM 693 N N . ASN A 1 89 ? -6.510 8.574 0.136 1.00 93.44 89 ASN A N 1
ATOM 694 C CA . ASN A 1 89 ? -7.941 8.427 0.403 1.00 93.44 89 ASN A CA 1
ATOM 695 C C . ASN A 1 89 ? -8.360 9.084 1.726 1.00 93.44 89 ASN A C 1
ATOM 697 O O . ASN A 1 89 ? -9.432 9.682 1.791 1.00 93.44 89 ASN A O 1
ATOM 701 N N . CYS A 1 90 ? -7.521 8.999 2.762 1.00 93.50 90 CYS A N 1
ATOM 702 C CA . CYS A 1 90 ? -7.766 9.630 4.059 1.00 93.50 90 CYS A CA 1
ATOM 703 C C . CYS A 1 90 ? -7.891 11.152 3.953 1.00 93.50 90 CYS A C 1
ATOM 705 O O . CYS A 1 90 ? -8.760 11.739 4.592 1.00 93.50 90 CYS A O 1
ATOM 707 N N . PHE A 1 91 ? -7.035 11.791 3.152 1.00 91.94 91 PHE A N 1
ATOM 708 C CA . PHE A 1 91 ? -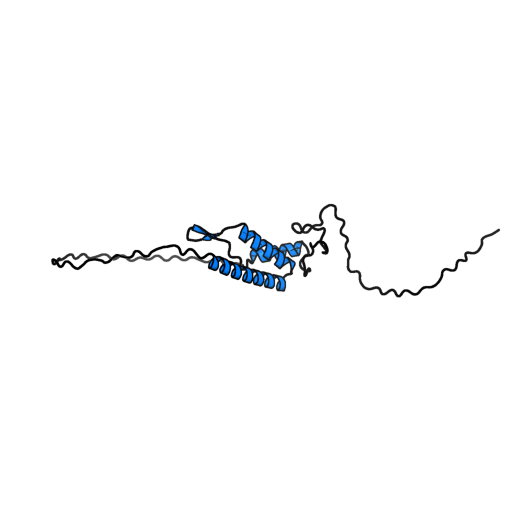7.056 13.245 2.980 1.00 91.94 91 PHE A CA 1
ATOM 709 C C . PHE A 1 91 ? -8.070 13.712 1.929 1.00 91.94 91 PHE A C 1
ATOM 711 O O . PHE A 1 91 ? -8.589 14.821 2.037 1.00 91.94 91 PHE A O 1
ATOM 718 N N . ALA A 1 92 ? -8.389 12.877 0.937 1.00 92.94 92 ALA A N 1
ATOM 719 C CA . ALA A 1 92 ? -9.358 13.207 -0.106 1.00 92.94 92 ALA A CA 1
ATOM 720 C C . ALA A 1 92 ? -10.819 13.047 0.348 1.00 92.94 92 ALA A C 1
ATOM 722 O O . ALA A 1 92 ? -11.700 13.754 -0.149 1.00 92.94 92 ALA A O 1
ATOM 723 N N . HIS A 1 93 ? -11.100 12.124 1.274 1.00 90.31 93 HIS A N 1
ATOM 724 C CA . HIS A 1 93 ? -12.463 11.766 1.659 1.00 90.31 93 HIS A CA 1
ATOM 725 C C . HIS A 1 93 ? -12.706 11.947 3.156 1.00 90.31 93 HIS A C 1
ATOM 727 O O . HIS A 1 93 ? -11.983 11.414 3.996 1.00 90.31 93 HIS A O 1
ATOM 733 N N . ARG A 1 94 ? -13.789 12.657 3.492 1.00 91.69 94 ARG A N 1
ATOM 734 C CA . ARG A 1 94 ? -14.297 12.756 4.865 1.00 91.69 94 ARG A CA 1
ATOM 735 C C . ARG A 1 94 ? -15.479 11.807 5.044 1.00 91.69 94 ARG A C 1
ATOM 737 O O . ARG A 1 94 ? -16.351 11.744 4.180 1.00 91.69 94 ARG A O 1
ATOM 744 N N . VAL A 1 95 ? -15.510 11.099 6.164 1.00 89.50 95 VAL A N 1
ATOM 745 C CA . VAL A 1 95 ? -16.581 10.178 6.553 1.00 89.50 95 VAL A CA 1
ATOM 746 C C . VAL A 1 95 ? -17.600 10.927 7.402 1.00 89.50 95 VAL A C 1
ATOM 748 O O . VAL A 1 95 ? -17.229 11.603 8.360 1.00 89.50 95 VAL A O 1
ATOM 751 N N . THR A 1 96 ? -18.879 10.813 7.057 1.00 93.12 96 THR A N 1
ATOM 752 C CA . THR A 1 96 ? -19.975 11.333 7.881 1.00 93.12 96 THR A CA 1
ATOM 753 C C . THR A 1 96 ? -20.257 10.355 9.018 1.00 93.12 96 THR A C 1
ATOM 755 O O . THR A 1 96 ? -20.492 9.175 8.769 1.00 93.12 96 THR A O 1
ATOM 758 N N . LEU A 1 97 ? -20.203 10.842 10.254 1.00 88.94 97 LEU A N 1
ATOM 759 C CA . LEU A 1 97 ? -20.556 10.106 11.466 1.00 88.94 97 LEU A CA 1
ATOM 760 C C . LEU A 1 97 ? -22.075 10.140 11.697 1.00 88.94 97 LEU A C 1
ATOM 762 O O . LEU A 1 97 ? -22.772 10.985 11.136 1.00 88.94 97 LEU A O 1
ATOM 766 N N . ASP A 1 98 ? -22.581 9.272 12.575 1.00 89.88 98 ASP A N 1
ATOM 767 C CA . ASP A 1 98 ? -24.020 9.161 12.887 1.00 89.88 98 ASP A CA 1
ATOM 768 C C . ASP A 1 98 ? -24.628 10.471 13.417 1.00 89.88 98 ASP A C 1
ATOM 770 O O . ASP A 1 98 ? -25.809 10.748 13.234 1.00 89.88 98 ASP A O 1
ATOM 774 N N . ASN A 1 99 ? -23.803 11.318 14.035 1.00 90.56 99 ASN A N 1
ATOM 775 C CA . ASN A 1 99 ? -24.183 12.649 14.510 1.00 90.56 99 ASN A CA 1
ATOM 776 C C . ASN A 1 99 ? -24.137 13.738 13.412 1.00 90.56 99 ASN A C 1
ATOM 778 O O . ASN A 1 99 ? -24.245 14.922 13.721 1.00 90.56 99 ASN A O 1
ATOM 782 N N . GLY A 1 100 ? -23.911 13.368 12.148 1.00 89.81 100 GLY A N 1
ATOM 783 C CA . GLY A 1 100 ? -23.825 14.276 11.001 1.00 89.81 100 GLY A CA 1
ATOM 784 C C . GLY A 1 100 ? -22.481 14.996 10.831 1.00 89.81 100 GLY A C 1
ATOM 785 O O . GLY A 1 100 ? -22.285 15.699 9.837 1.00 89.81 100 GLY A O 1
ATOM 786 N N . THR A 1 101 ? -21.531 14.828 11.755 1.00 88.94 101 THR A N 1
ATOM 787 C CA . THR A 1 101 ? -20.210 15.474 11.664 1.00 88.94 101 THR A CA 1
ATOM 788 C C . THR A 1 101 ? -19.286 14.751 10.681 1.00 88.94 101 THR A C 1
ATOM 790 O O . THR A 1 101 ? -19.426 13.555 10.431 1.00 88.94 101 THR A O 1
ATOM 793 N N . LYS A 1 102 ? -18.328 15.480 10.092 1.00 89.81 102 LYS A N 1
ATOM 794 C CA . LYS A 1 102 ? -17.364 14.940 9.118 1.00 89.81 102 LYS A CA 1
ATOM 795 C C . LYS A 1 102 ? -16.019 14.650 9.783 1.00 89.81 102 LYS A C 1
ATOM 797 O O . LYS A 1 102 ? -15.357 15.578 10.243 1.00 89.81 102 LYS A O 1
ATOM 802 N N . SER A 1 103 ? -15.573 13.400 9.737 1.00 88.75 103 SER A N 1
ATOM 803 C CA . SER A 1 103 ? -14.284 12.941 10.270 1.00 88.75 103 SER A CA 1
ATOM 804 C C . SER A 1 103 ? -13.362 12.403 9.170 1.00 88.75 103 SER A C 1
ATOM 806 O O . SER A 1 103 ? -13.785 12.220 8.027 1.00 88.75 103 SER A O 1
ATOM 808 N N . LEU A 1 104 ? -12.088 12.181 9.491 1.00 90.38 104 LEU A N 1
ATOM 809 C CA . LEU A 1 104 ? -11.166 11.465 8.608 1.00 90.38 104 LEU A CA 1
ATOM 810 C C . LEU A 1 104 ? -11.545 9.983 8.543 1.00 90.38 104 LEU A C 1
ATOM 812 O O . LEU A 1 104 ? -12.104 9.425 9.489 1.00 90.38 104 LEU A O 1
ATOM 816 N N . ALA A 1 105 ? -11.230 9.340 7.422 1.00 91.62 105 ALA A N 1
ATOM 817 C CA . ALA A 1 105 ? -11.387 7.899 7.314 1.00 91.62 105 ALA A CA 1
ATOM 818 C C . ALA A 1 105 ? -10.409 7.181 8.257 1.00 91.62 105 ALA A C 1
ATOM 820 O O . ALA A 1 105 ? -9.230 7.525 8.319 1.00 91.62 105 ALA A O 1
ATOM 821 N N . ASP A 1 106 ? -10.888 6.148 8.948 1.00 93.00 106 ASP A N 1
ATOM 822 C CA . ASP A 1 106 ? -10.028 5.296 9.764 1.00 93.00 106 ASP A CA 1
ATOM 823 C C . ASP A 1 106 ? -9.069 4.490 8.864 1.00 93.00 106 ASP A C 1
ATOM 825 O O . ASP A 1 106 ? -9.484 3.582 8.122 1.00 93.00 106 ASP A O 1
ATOM 829 N N . ILE A 1 107 ? -7.787 4.866 8.926 1.00 96.25 107 ILE A N 1
ATOM 830 C CA . ILE A 1 107 ? -6.667 4.255 8.193 1.00 96.25 107 ILE A CA 1
ATOM 831 C C . ILE A 1 107 ? -6.008 3.093 8.945 1.00 96.25 107 ILE A C 1
ATOM 833 O O . ILE A 1 107 ? -5.141 2.426 8.381 1.00 96.25 107 ILE A O 1
ATOM 837 N N . SER A 1 108 ? -6.407 2.829 10.194 1.00 96.62 108 SER A N 1
ATOM 838 C CA . SER A 1 108 ? -5.900 1.680 10.955 1.00 96.62 108 SER A CA 1
ATOM 839 C C . SER A 1 108 ? -6.386 0.349 10.378 1.00 96.62 108 SER A C 1
ATOM 841 O O . SER A 1 108 ? -5.707 -0.674 10.473 1.00 96.62 108 SER A O 1
ATOM 843 N N . ILE A 1 109 ? -7.554 0.372 9.737 1.00 95.69 109 ILE A N 1
ATOM 844 C CA . ILE A 1 109 ? -8.225 -0.801 9.189 1.00 95.69 109 ILE A CA 1
ATOM 845 C C . ILE A 1 109 ? -7.551 -1.220 7.878 1.00 95.69 109 ILE A C 1
ATOM 847 O O . ILE A 1 109 ? -7.542 -0.462 6.904 1.00 95.69 109 ILE A O 1
ATOM 851 N N . MET A 1 110 ? -7.060 -2.464 7.826 1.00 96.69 110 MET A N 1
ATOM 852 C CA . MET A 1 110 ? -6.578 -3.086 6.590 1.00 96.69 110 MET A CA 1
ATOM 853 C C . MET A 1 110 ? -7.680 -3.067 5.524 1.00 96.69 110 MET A C 1
ATOM 855 O O . MET A 1 110 ? -8.826 -3.439 5.787 1.00 96.69 110 MET A O 1
ATOM 859 N N . ARG A 1 111 ? -7.341 -2.656 4.299 1.00 97.19 111 ARG A N 1
ATOM 860 C CA . ARG A 1 111 ? -8.272 -2.607 3.162 1.00 97.19 111 ARG A CA 1
ATOM 861 C C . ARG A 1 111 ? -7.871 -3.651 2.110 1.00 97.19 111 ARG A C 1
ATOM 863 O O . ARG A 1 111 ? -7.144 -3.308 1.178 1.00 97.19 111 ARG A O 1
ATOM 870 N N . PRO A 1 112 ? -8.393 -4.895 2.172 1.00 97.44 112 PRO A N 1
ATOM 871 C CA . PRO A 1 112 ? -7.978 -5.979 1.273 1.00 97.44 112 PRO A CA 1
ATOM 872 C C . PRO A 1 112 ? -8.165 -5.664 -0.213 1.00 97.44 112 PRO A C 1
ATOM 874 O O . PRO A 1 112 ? -7.348 -6.053 -1.037 1.00 97.44 112 PRO A O 1
ATOM 877 N N . LYS A 1 113 ? -9.214 -4.907 -0.568 1.00 97.75 113 LYS A N 1
ATOM 878 C CA . LYS A 1 113 ? -9.439 -4.467 -1.956 1.00 97.75 113 LYS A CA 1
ATOM 879 C C . LYS A 1 113 ? -8.315 -3.561 -2.467 1.00 97.75 113 LYS A C 1
ATOM 881 O O . LYS A 1 113 ? -7.917 -3.685 -3.620 1.00 97.75 113 LYS A O 1
ATOM 886 N N . VAL A 1 114 ? -7.814 -2.665 -1.615 1.00 97.88 114 VAL A N 1
ATOM 887 C CA . VAL A 1 114 ? -6.693 -1.778 -1.955 1.00 97.88 114 VAL A CA 1
ATOM 888 C C . VAL A 1 114 ? -5.415 -2.603 -2.063 1.00 97.88 114 VAL A C 1
ATOM 890 O O . VAL A 1 114 ? -4.742 -2.504 -3.079 1.00 97.88 114 VAL A O 1
ATOM 893 N N . ALA A 1 115 ? -5.144 -3.483 -1.092 1.00 98.12 115 ALA A N 1
ATOM 894 C CA . ALA A 1 115 ? -3.975 -4.368 -1.111 1.00 98.12 115 ALA A CA 1
ATOM 895 C C . ALA A 1 115 ? -3.930 -5.264 -2.366 1.00 98.12 115 ALA A C 1
ATOM 897 O O . ALA A 1 115 ? -2.928 -5.305 -3.074 1.00 98.12 115 ALA A O 1
ATOM 898 N N . GLY A 1 116 ? -5.047 -5.907 -2.722 1.00 98.38 116 GLY A N 1
ATOM 899 C CA . GLY A 1 116 ? -5.128 -6.714 -3.942 1.00 98.38 116 GLY A CA 1
ATOM 900 C C . GLY A 1 116 ? -4.932 -5.889 -5.220 1.00 98.38 116 GLY A C 1
ATOM 901 O O . GLY A 1 116 ? -4.270 -6.335 -6.157 1.00 98.38 116 GLY A O 1
ATOM 902 N N . SER A 1 117 ? -5.456 -4.659 -5.261 1.00 98.25 117 SER A N 1
ATOM 903 C CA . SER A 1 117 ? -5.261 -3.752 -6.399 1.00 98.25 117 SER A CA 1
ATOM 904 C C . SER A 1 117 ? -3.803 -3.306 -6.542 1.00 98.25 117 SER A C 1
ATOM 906 O O . SER A 1 117 ? -3.294 -3.206 -7.664 1.00 98.25 117 SER A O 1
ATOM 908 N N . THR A 1 118 ? -3.116 -3.024 -5.433 1.00 98.12 118 THR A N 1
ATOM 909 C CA . THR A 1 118 ? -1.710 -2.604 -5.458 1.00 98.12 118 THR A CA 1
ATOM 910 C C . THR A 1 118 ? -0.799 -3.762 -5.835 1.00 98.12 118 THR A C 1
ATOM 912 O O . THR A 1 118 ? 0.078 -3.568 -6.673 1.00 98.12 118 THR A O 1
ATOM 915 N N . TYR A 1 119 ? -1.075 -4.975 -5.346 1.00 98.38 119 TYR A N 1
ATOM 916 C CA . TYR A 1 119 ? -0.411 -6.197 -5.803 1.00 98.38 119 TYR A CA 1
ATOM 917 C C . TYR A 1 119 ? -0.548 -6.395 -7.318 1.00 98.38 119 TYR A C 1
ATOM 919 O O . TYR A 1 119 ? 0.453 -6.509 -8.028 1.00 98.38 119 TYR A O 1
ATOM 927 N N . ALA A 1 120 ? -1.779 -6.368 -7.842 1.00 98.38 120 ALA A N 1
ATOM 928 C CA . ALA A 1 120 ? -2.036 -6.560 -9.270 1.00 98.38 120 ALA A CA 1
ATOM 929 C C . ALA A 1 120 ? -1.321 -5.507 -10.138 1.00 98.38 120 ALA A C 1
ATOM 931 O O . ALA A 1 120 ? -0.806 -5.817 -11.215 1.00 98.38 120 ALA A O 1
ATOM 932 N N . THR A 1 121 ? -1.242 -4.266 -9.647 1.00 97.88 121 THR A N 1
ATOM 933 C CA . THR A 1 121 ? -0.501 -3.181 -10.304 1.00 97.88 121 THR A CA 1
ATOM 934 C C . THR A 1 121 ? 1.001 -3.462 -10.316 1.00 97.88 121 THR A C 1
ATOM 936 O O . THR A 1 121 ? 1.622 -3.406 -11.377 1.00 97.88 121 THR A O 1
ATOM 939 N N . CYS A 1 122 ? 1.582 -3.835 -9.173 1.00 97.38 122 CYS A N 1
ATOM 940 C CA . CYS A 1 122 ? 2.997 -4.197 -9.079 1.00 97.38 122 CYS A CA 1
ATOM 941 C C . CYS A 1 122 ? 3.349 -5.377 -9.988 1.00 97.38 122 CYS A C 1
ATOM 943 O O . CYS A 1 122 ? 4.389 -5.364 -10.646 1.00 97.38 122 CYS A O 1
ATOM 945 N N . TRP A 1 123 ? 2.478 -6.385 -10.061 1.00 97.50 123 TRP A N 1
ATOM 946 C CA . TRP A 1 123 ? 2.645 -7.514 -10.969 1.00 97.50 123 TRP A CA 1
ATOM 947 C C . TRP A 1 123 ? 2.680 -7.053 -12.432 1.00 97.50 123 TRP A C 1
ATOM 949 O O . TRP A 1 123 ? 3.628 -7.364 -13.156 1.00 97.50 123 TRP A O 1
ATOM 959 N N . LYS A 1 124 ? 1.712 -6.221 -12.845 1.00 97.31 124 LYS A N 1
ATOM 960 C CA . LYS 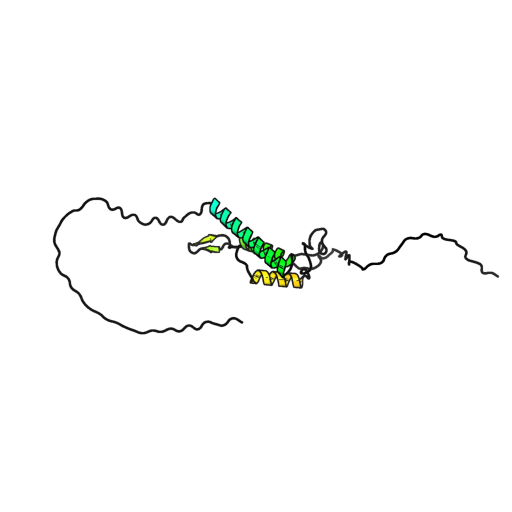A 1 124 ? 1.653 -5.646 -14.199 1.00 97.31 124 LYS A CA 1
ATOM 961 C C . LYS A 1 124 ? 2.906 -4.831 -14.542 1.00 97.31 124 LYS A C 1
ATOM 963 O O . LYS A 1 124 ? 3.380 -4.895 -15.674 1.00 97.31 124 LYS A O 1
ATOM 968 N N . PHE A 1 125 ? 3.455 -4.093 -13.577 1.00 96.25 125 PHE A N 1
ATOM 969 C CA . PHE A 1 125 ? 4.640 -3.243 -13.763 1.00 96.25 125 PHE A CA 1
ATOM 970 C C . PHE A 1 125 ? 5.971 -3.975 -13.529 1.00 96.25 125 PHE A C 1
ATOM 972 O O . PHE A 1 125 ? 7.039 -3.384 -13.686 1.00 96.25 125 PHE A O 1
ATOM 979 N N . LYS A 1 126 ? 5.924 -5.280 -13.218 1.00 95.19 126 LYS A N 1
ATOM 980 C CA . LYS A 1 126 ? 7.092 -6.130 -12.921 1.00 95.19 126 LYS A CA 1
ATOM 981 C C . LYS A 1 126 ? 7.914 -5.618 -11.731 1.00 95.19 126 LYS A C 1
ATOM 983 O O . LYS A 1 126 ? 9.140 -5.735 -11.712 1.00 95.19 126 LYS A O 1
ATOM 988 N N . GLU A 1 127 ? 7.218 -5.077 -10.736 1.00 96.19 127 GLU A N 1
ATOM 989 C CA . GLU A 1 127 ? 7.791 -4.421 -9.559 1.00 96.19 127 GLU A CA 1
ATOM 990 C C . GLU A 1 127 ? 7.929 -5.327 -8.332 1.00 96.19 127 GLU A C 1
ATOM 992 O O . GLU A 1 127 ? 8.551 -4.936 -7.350 1.00 96.19 127 GLU A O 1
ATOM 997 N N . LEU A 1 128 ? 7.366 -6.539 -8.370 1.00 96.44 128 LEU A N 1
ATOM 998 C CA . LEU A 1 128 ? 7.319 -7.437 -7.206 1.00 96.44 128 LEU A CA 1
ATOM 999 C C . LEU A 1 128 ? 8.700 -7.835 -6.664 1.00 96.44 128 LEU A C 1
ATOM 1001 O O . LEU A 1 128 ? 8.820 -8.199 -5.506 1.00 96.44 128 LEU A O 1
ATOM 1005 N N . LYS A 1 129 ? 9.741 -7.753 -7.493 1.00 95.25 129 LYS A N 1
ATOM 1006 C CA . LYS A 1 129 ? 11.111 -8.158 -7.149 1.00 95.25 129 LYS A CA 1
ATOM 1007 C C . LYS A 1 129 ? 11.982 -7.043 -6.564 1.00 95.25 129 LYS A C 1
ATOM 1009 O O . LYS A 1 129 ? 13.179 -7.252 -6.403 1.00 95.25 129 LYS A O 1
ATOM 1014 N N . PHE A 1 130 ? 11.446 -5.835 -6.399 1.00 94.88 130 PHE A N 1
ATOM 1015 C CA . PHE A 1 130 ? 12.224 -4.718 -5.874 1.00 94.88 130 PHE A CA 1
ATOM 1016 C C . PHE A 1 130 ? 12.056 -4.624 -4.363 1.00 94.88 130 PHE A C 1
ATOM 1018 O O . PHE A 1 130 ? 10.929 -4.588 -3.874 1.00 94.88 130 PHE A O 1
ATOM 1025 N N . ASP A 1 131 ? 13.184 -4.522 -3.663 1.00 94.31 131 ASP A N 1
ATOM 1026 C CA . ASP A 1 131 ? 13.246 -4.321 -2.209 1.00 94.31 131 ASP A CA 1
ATOM 1027 C C . ASP A 1 131 ? 13.251 -2.835 -1.807 1.00 94.31 131 ASP A C 1
ATOM 1029 O O . ASP A 1 131 ? 13.120 -2.503 -0.631 1.00 94.31 131 ASP A O 1
ATOM 1033 N N . ASP A 1 132 ? 13.391 -1.938 -2.788 1.00 95.62 132 ASP A N 1
ATOM 1034 C CA . ASP A 1 132 ? 13.369 -0.481 -2.635 1.00 95.62 132 ASP A CA 1
ATOM 1035 C C . ASP A 1 132 ? 12.680 0.170 -3.850 1.00 95.62 132 ASP A C 1
ATOM 1037 O O . ASP A 1 132 ? 12.347 -0.498 -4.830 1.00 95.62 132 ASP A O 1
ATOM 1041 N N . ASN A 1 133 ? 12.447 1.480 -3.806 1.00 95.25 133 ASN A N 1
ATOM 1042 C CA . ASN A 1 133 ? 11.764 2.233 -4.845 1.00 95.25 133 ASN A CA 1
ATOM 1043 C C . ASN A 1 133 ? 12.604 2.279 -6.144 1.00 95.25 133 ASN A C 1
ATOM 1045 O O . ASN A 1 133 ? 13.606 3.006 -6.215 1.00 95.25 133 ASN A O 1
ATOM 1049 N N . PRO A 1 134 ? 12.177 1.594 -7.224 1.00 95.94 134 PRO A N 1
ATOM 1050 C CA . PRO A 1 134 ? 12.938 1.527 -8.466 1.00 95.94 134 PRO A CA 1
ATOM 1051 C C . PRO A 1 134 ? 12.884 2.842 -9.260 1.00 95.94 134 PRO A C 1
ATOM 1053 O O . PRO A 1 134 ? 13.666 3.010 -10.193 1.00 95.94 134 PRO A O 1
ATOM 1056 N N . TYR A 1 135 ? 12.007 3.780 -8.884 1.00 96.00 135 TYR A N 1
ATOM 1057 C CA . TYR A 1 135 ? 11.815 5.084 -9.529 1.00 96.00 135 TYR A CA 1
ATOM 1058 C C . TYR A 1 135 ? 12.651 6.212 -8.913 1.00 96.00 135 TYR A C 1
ATOM 1060 O O . TYR A 1 135 ? 12.510 7.373 -9.305 1.00 96.00 135 TYR A O 1
ATOM 1068 N N . THR A 1 136 ? 13.513 5.914 -7.936 1.00 94.50 136 THR A N 1
ATOM 1069 C CA . THR A 1 136 ? 14.500 6.889 -7.449 1.00 94.50 136 THR A CA 1
ATOM 1070 C C . THR A 1 136 ? 15.394 7.360 -8.601 1.00 94.50 136 THR A C 1
ATOM 1072 O O . THR A 1 136 ? 15.539 6.670 -9.607 1.00 94.50 136 THR A O 1
ATOM 1075 N N . LYS A 1 137 ? 16.037 8.531 -8.471 1.00 91.00 137 LYS A N 1
ATOM 1076 C CA . LYS A 1 137 ? 16.912 9.090 -9.528 1.00 91.00 137 LYS A CA 1
ATOM 1077 C C . LYS A 1 137 ? 18.015 8.121 -9.985 1.00 91.00 137 LYS A C 1
ATOM 1079 O O . LYS A 1 137 ? 18.490 8.229 -11.109 1.00 91.00 137 LYS A O 1
ATOM 1084 N N . THR A 1 138 ? 18.417 7.203 -9.110 1.00 91.06 138 THR A N 1
ATOM 1085 C CA . THR A 1 138 ? 19.453 6.185 -9.333 1.00 91.06 138 THR A CA 1
ATOM 1086 C C . THR A 1 138 ? 18.887 4.768 -9.474 1.00 91.06 138 THR A C 1
ATOM 1088 O O . THR A 1 138 ? 19.658 3.819 -9.590 1.00 91.06 138 THR A O 1
ATOM 1091 N N . GLY A 1 139 ? 17.564 4.601 -9.429 1.00 90.81 139 GLY A N 1
ATOM 1092 C CA . GLY A 1 139 ? 16.901 3.302 -9.486 1.00 90.81 139 GLY A CA 1
ATOM 1093 C C . GLY A 1 139 ? 16.841 2.717 -10.899 1.00 90.81 139 GLY A C 1
ATOM 1094 O O . GLY A 1 139 ? 16.986 3.420 -11.901 1.00 90.81 139 GLY A O 1
ATOM 1095 N N . LEU A 1 140 ? 16.588 1.407 -10.993 1.00 92.31 140 LEU A N 1
ATOM 1096 C CA . LEU A 1 140 ? 16.513 0.689 -12.277 1.00 92.31 140 LEU A CA 1
ATOM 1097 C C . LEU A 1 140 ? 15.419 1.221 -13.220 1.00 92.31 140 LEU A C 1
ATOM 1099 O O . LEU A 1 140 ? 15.515 1.046 -14.433 1.00 92.31 140 LEU A O 1
ATOM 1103 N N . GLN A 1 141 ? 14.386 1.856 -12.671 1.00 94.12 141 GLN A N 1
ATOM 1104 C CA . GLN A 1 141 ? 13.256 2.439 -13.392 1.00 94.12 141 GLN A CA 1
ATOM 1105 C C . GLN A 1 141 ? 13.208 3.969 -13.231 1.00 94.12 141 GLN A C 1
ATOM 1107 O O . GLN A 1 141 ? 12.153 4.575 -13.393 1.00 94.12 141 GLN A O 1
ATOM 1112 N N . ALA A 1 142 ? 14.345 4.631 -12.979 1.00 93.56 142 ALA A N 1
ATOM 1113 C CA . ALA A 1 142 ? 14.423 6.091 -12.831 1.00 93.56 142 ALA A CA 1
ATOM 1114 C C . ALA A 1 142 ? 13.794 6.871 -14.007 1.00 93.56 142 ALA A C 1
ATOM 1116 O O . ALA A 1 142 ? 13.207 7.940 -13.826 1.00 93.56 142 ALA A O 1
ATOM 1117 N N . SER A 1 143 ? 13.905 6.337 -15.231 1.00 93.50 143 SER A N 1
ATOM 1118 C CA . SER A 1 143 ? 13.342 6.937 -16.448 1.00 93.50 143 SER A CA 1
ATOM 1119 C C . SER A 1 143 ? 11.900 6.519 -16.754 1.00 93.50 143 SER A C 1
ATOM 1121 O O . SER A 1 143 ? 11.353 6.920 -17.781 1.00 93.50 143 SER A O 1
ATOM 1123 N N . TRP A 1 144 ? 11.279 5.705 -15.904 1.00 94.75 144 TRP A N 1
ATOM 1124 C CA . TRP A 1 144 ? 9.916 5.220 -16.091 1.00 94.75 144 TRP A CA 1
ATOM 1125 C C . TRP A 1 144 ? 8.930 6.126 -15.349 1.00 94.75 144 TRP A C 1
ATOM 1127 O O . TRP A 1 144 ? 9.293 6.872 -14.435 1.00 94.75 144 TRP A O 1
ATOM 1137 N N . ASP A 1 145 ? 7.675 6.118 -15.782 1.00 93.75 145 ASP A N 1
ATOM 1138 C CA . ASP A 1 145 ? 6.586 6.782 -15.074 1.00 93.75 145 ASP A CA 1
ATOM 1139 C C . ASP A 1 145 ? 5.974 5.817 -14.038 1.00 93.75 145 ASP A C 1
ATOM 1141 O O . ASP A 1 145 ? 5.451 4.770 -14.423 1.00 93.75 145 ASP A O 1
ATOM 1145 N N . PRO A 1 146 ? 6.003 6.152 -12.732 1.00 92.50 146 PRO A N 1
ATOM 1146 C CA . PRO A 1 146 ? 5.502 5.285 -11.660 1.00 92.50 146 PRO A CA 1
ATOM 1147 C C . PRO A 1 146 ? 3.987 5.054 -11.686 1.00 92.50 146 PRO A C 1
ATOM 1149 O O . PRO A 1 146 ? 3.492 4.134 -11.022 1.00 92.50 146 PRO A O 1
ATOM 1152 N N . THR A 1 147 ? 3.244 5.877 -12.427 1.00 92.50 147 THR A N 1
ATOM 1153 C CA . THR A 1 147 ? 1.786 5.769 -12.559 1.00 92.50 147 THR A CA 1
ATOM 1154 C C . THR A 1 147 ? 1.402 4.749 -13.622 1.00 92.50 147 THR A C 1
ATOM 1156 O O . THR A 1 147 ? 0.459 3.983 -13.441 1.00 92.50 147 THR A O 1
ATOM 1159 N N . THR A 1 148 ? 2.136 4.732 -14.732 1.00 92.19 148 THR A N 1
ATOM 1160 C CA . TH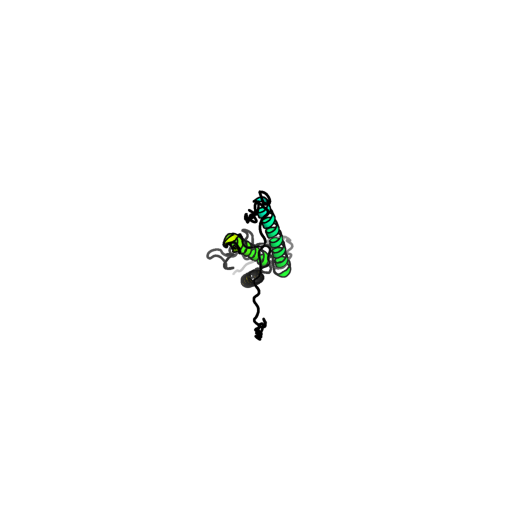R A 1 148 ? 1.840 3.895 -15.901 1.00 92.19 148 THR A CA 1
ATOM 1161 C C . THR A 1 148 ? 2.720 2.652 -15.989 1.00 92.19 148 THR A C 1
ATOM 1163 O O . THR A 1 148 ? 2.364 1.713 -16.702 1.00 92.19 148 THR A O 1
ATOM 1166 N N . GLY A 1 149 ? 3.850 2.630 -15.276 1.00 91.56 149 GLY A N 1
ATOM 1167 C CA . GLY A 1 149 ? 4.810 1.532 -15.290 1.00 91.56 149 GLY A CA 1
ATOM 1168 C C . GLY A 1 149 ? 5.511 1.365 -16.635 1.00 91.56 149 GLY A C 1
ATOM 1169 O O . GLY A 1 149 ? 5.938 0.259 -16.960 1.00 91.56 149 GLY A O 1
ATOM 1170 N N . VAL A 1 150 ? 5.600 2.431 -17.440 1.00 92.06 150 VAL A N 1
ATOM 1171 C CA . VAL A 1 150 ? 6.266 2.415 -18.752 1.00 92.06 150 VAL A CA 1
ATOM 1172 C C . VAL A 1 150 ? 7.399 3.444 -18.826 1.00 92.06 150 VAL A C 1
ATOM 1174 O O . VAL A 1 150 ? 7.377 4.440 -18.095 1.00 92.06 150 VAL A O 1
ATOM 1177 N N . PRO A 1 151 ? 8.400 3.241 -19.704 1.00 92.44 151 PRO A N 1
ATOM 1178 C CA . PRO A 1 151 ? 9.432 4.240 -19.959 1.00 92.44 151 PRO A CA 1
ATOM 1179 C C . PRO A 1 151 ? 8.825 5.570 -20.418 1.00 92.44 151 PRO A C 1
ATOM 1181 O O . PRO A 1 151 ? 7.948 5.595 -21.283 1.00 92.44 151 PRO A O 1
ATOM 1184 N N . LYS A 1 152 ? 9.325 6.687 -19.885 1.00 89.50 152 LYS A N 1
ATOM 1185 C CA . LYS A 1 152 ? 8.947 8.020 -20.367 1.00 89.50 152 LYS A CA 1
ATOM 1186 C C . LYS A 1 152 ? 9.475 8.212 -21.789 1.00 89.50 152 LYS A C 1
ATOM 1188 O O . LYS A 1 152 ? 10.640 7.917 -22.071 1.00 89.50 152 LYS A O 1
ATOM 1193 N N . ALA A 1 153 ? 8.630 8.729 -22.681 1.00 81.38 153 ALA A N 1
ATOM 1194 C CA . ALA A 1 153 ? 9.026 9.034 -24.051 1.00 81.38 153 ALA A CA 1
ATOM 1195 C C . ALA A 1 153 ? 10.245 9.978 -24.054 1.00 81.38 153 ALA A C 1
ATOM 1197 O O . ALA A 1 153 ? 10.246 11.001 -23.375 1.00 81.38 153 ALA A O 1
ATOM 1198 N N . GLY A 1 154 ? 11.298 9.607 -24.789 1.00 70.00 154 GLY A N 1
ATOM 1199 C CA . GLY A 1 154 ? 12.521 10.409 -24.933 1.00 70.00 154 GLY A CA 1
ATOM 1200 C C . GLY A 1 154 ? 13.695 10.027 -24.023 1.00 70.00 154 GLY A C 1
ATOM 1201 O O . GLY A 1 154 ? 14.811 10.477 -24.277 1.00 70.00 154 GLY A O 1
ATOM 1202 N N . HIS A 1 155 ? 13.516 9.149 -23.029 1.00 59.44 155 HIS A N 1
ATOM 1203 C CA . HIS A 1 155 ? 14.624 8.671 -22.196 1.00 59.44 155 HIS A CA 1
ATOM 1204 C C . HIS A 1 155 ? 15.073 7.264 -22.615 1.00 59.44 155 HIS A C 1
ATOM 1206 O O . HIS A 1 155 ? 14.390 6.275 -22.352 1.00 59.44 155 HIS A O 1
ATOM 1212 N N . LYS A 1 156 ? 16.249 7.153 -23.253 1.00 52.91 156 LYS A N 1
ATOM 1213 C CA . LYS A 1 156 ? 16.872 5.851 -23.540 1.00 52.91 156 LYS A CA 1
ATOM 1214 C C . LYS A 1 156 ? 17.201 5.151 -22.218 1.00 52.91 156 LYS A C 1
ATOM 1216 O O . LYS A 1 156 ? 17.961 5.673 -21.407 1.00 52.91 156 LYS A O 1
ATOM 1221 N N . THR A 1 157 ? 16.630 3.971 -22.003 1.00 52.75 157 THR A N 1
ATOM 1222 C CA . THR A 1 157 ? 16.942 3.098 -20.869 1.00 52.75 157 THR A CA 1
ATOM 1223 C C . THR A 1 157 ? 18.409 2.679 -20.937 1.00 52.75 157 THR A C 1
ATOM 1225 O O . THR A 1 157 ? 18.785 1.904 -21.814 1.00 52.75 157 THR A O 1
ATOM 1228 N N . GLN A 1 158 ? 19.249 3.152 -20.015 1.00 50.94 158 GLN A N 1
ATOM 1229 C CA . GLN A 1 158 ? 20.534 2.502 -19.751 1.00 50.94 158 GLN A CA 1
ATOM 1230 C C . GLN A 1 158 ? 20.253 1.207 -18.982 1.00 50.94 158 GLN A C 1
ATOM 1232 O O . GLN A 1 158 ? 20.278 1.163 -17.756 1.00 50.94 158 GLN A O 1
ATOM 1237 N N . SER A 1 159 ? 19.926 0.141 -19.708 1.00 46.94 159 SER A N 1
ATOM 1238 C CA . SER A 1 159 ? 19.833 -1.199 -19.142 1.00 46.94 159 SER A CA 1
ATOM 1239 C C . SER A 1 159 ? 21.240 -1.699 -18.804 1.00 46.94 159 SER A C 1
ATOM 1241 O O . SER A 1 159 ? 21.909 -2.293 -19.646 1.00 46.94 159 SER A O 1
ATOM 1243 N N . LYS A 1 160 ? 21.705 -1.491 -17.569 1.00 44.66 160 LYS A N 1
ATOM 1244 C CA . LYS A 1 160 ? 22.728 -2.374 -16.997 1.00 44.66 160 LYS A CA 1
ATOM 1245 C C . LYS A 1 160 ? 22.027 -3.656 -16.550 1.00 44.66 160 LYS A C 1
ATOM 1247 O O . LYS A 1 160 ? 21.490 -3.729 -15.450 1.00 44.66 160 LYS A O 1
ATOM 1252 N N . GLN A 1 161 ? 21.989 -4.655 -17.431 1.00 39.84 161 GLN A N 1
ATOM 1253 C CA . GLN A 1 161 ? 21.807 -6.040 -16.995 1.00 39.84 161 GLN A CA 1
ATOM 1254 C C . GLN A 1 161 ? 23.041 -6.449 -16.169 1.00 39.84 161 GLN A C 1
ATOM 1256 O O . GLN A 1 161 ? 24.157 -6.129 -16.585 1.00 39.84 161 GLN A O 1
ATOM 1261 N N . PRO A 1 162 ? 22.897 -7.170 -15.044 1.00 38.28 162 PRO A N 1
ATOM 1262 C CA . PRO A 1 162 ? 24.021 -7.858 -14.428 1.00 38.28 162 PRO A CA 1
ATOM 1263 C C . PRO A 1 162 ? 24.379 -9.057 -15.315 1.00 38.28 162 PRO A C 1
ATOM 1265 O O . PRO A 1 162 ? 23.724 -10.097 -15.280 1.00 38.28 162 PRO A O 1
ATOM 1268 N N . GLY A 1 163 ? 25.375 -8.861 -16.178 1.00 34.66 163 GLY A N 1
ATOM 1269 C CA . GLY A 1 163 ? 26.027 -9.928 -16.925 1.00 34.66 163 GLY A CA 1
ATOM 1270 C C . GLY A 1 163 ? 26.967 -10.707 -16.013 1.00 34.66 163 GLY A C 1
ATOM 1271 O O . GLY A 1 163 ? 27.684 -10.134 -15.195 1.00 34.66 163 GLY A O 1
ATOM 1272 N N . GLN A 1 164 ? 26.899 -12.021 -16.153 1.00 38.12 164 GLN A N 1
ATOM 1273 C CA . GLN A 1 164 ? 27.623 -13.032 -15.401 1.00 38.12 164 GLN A CA 1
ATOM 1274 C C . GLN A 1 164 ? 29.149 -12.913 -15.556 1.00 38.12 164 GLN A C 1
ATOM 1276 O O . GLN A 1 164 ? 29.660 -12.421 -16.559 1.00 38.12 164 GLN A O 1
ATOM 1281 N N . ASN A 1 165 ? 29.838 -13.404 -14.525 1.00 41.72 165 ASN A N 1
ATOM 1282 C CA . ASN A 1 165 ? 31.281 -13.572 -14.361 1.00 41.72 165 ASN A CA 1
ATOM 1283 C C . ASN A 1 165 ? 32.081 -13.802 -15.656 1.00 41.72 165 ASN A C 1
ATOM 1285 O O . ASN A 1 165 ? 31.852 -14.775 -16.371 1.00 41.72 165 ASN A O 1
ATOM 1289 N N . ALA A 1 166 ? 33.136 -13.008 -15.843 1.00 33.28 166 ALA A N 1
ATOM 1290 C CA . ALA A 1 166 ? 34.336 -13.430 -16.558 1.00 33.28 166 ALA A CA 1
ATOM 1291 C C . ALA A 1 166 ? 35.559 -12.743 -15.937 1.00 33.28 166 ALA A C 1
ATOM 1293 O O . ALA A 1 166 ? 35.760 -11.536 -16.067 1.00 33.28 166 ALA A O 1
ATOM 1294 N N . HIS A 1 167 ? 36.358 -13.532 -15.223 1.00 37.16 167 HIS A N 1
ATOM 1295 C CA . HIS A 1 167 ? 37.695 -13.154 -14.790 1.00 37.16 167 HIS A CA 1
ATOM 1296 C C . HIS A 1 167 ? 38.580 -12.995 -16.031 1.00 37.16 167 HIS A C 1
ATOM 1298 O O . HIS A 1 167 ? 38.729 -13.942 -16.799 1.00 37.16 167 HIS A O 1
ATOM 1304 N N . ALA A 1 168 ? 39.188 -11.826 -16.213 1.00 32.09 168 ALA A N 1
ATOM 1305 C CA . ALA A 1 168 ? 40.275 -11.644 -17.165 1.00 32.09 168 ALA A CA 1
ATOM 1306 C C . ALA A 1 168 ? 41.460 -11.018 -16.429 1.00 32.09 168 ALA A C 1
ATOM 1308 O O . ALA A 1 168 ? 41.453 -9.839 -16.076 1.00 32.09 168 ALA A O 1
ATOM 1309 N N . ALA A 1 169 ? 42.448 -11.864 -16.150 1.00 33.72 169 ALA A N 1
ATOM 1310 C CA . ALA A 1 169 ? 43.766 -11.465 -15.700 1.00 33.72 169 ALA A CA 1
ATOM 1311 C C . ALA A 1 169 ? 44.472 -10.706 -16.833 1.00 33.72 169 ALA A C 1
ATOM 1313 O O . ALA A 1 169 ? 44.559 -11.191 -17.960 1.00 33.72 169 ALA A O 1
ATOM 1314 N N . THR A 1 170 ? 44.977 -9.517 -16.521 1.00 30.45 170 THR A N 1
ATOM 1315 C CA . THR A 1 170 ? 45.849 -8.744 -17.404 1.00 30.45 170 THR A CA 1
ATOM 1316 C C . THR A 1 170 ? 47.273 -9.265 -17.256 1.00 30.45 170 THR A C 1
ATOM 1318 O O . THR A 1 170 ? 47.909 -9.035 -16.230 1.00 30.45 170 THR A O 1
ATOM 1321 N N . THR A 1 171 ? 47.799 -9.911 -18.293 1.00 33.88 171 THR A N 1
ATOM 1322 C CA . THR A 1 171 ? 49.244 -10.043 -18.506 1.00 33.88 171 THR A CA 1
ATOM 1323 C C . THR A 1 171 ? 49.614 -9.485 -19.875 1.00 33.88 171 THR A C 1
ATOM 1325 O O . THR A 1 171 ? 49.120 -9.889 -20.922 1.00 33.88 171 THR A O 1
ATOM 1328 N N . SER A 1 172 ? 50.483 -8.489 -19.808 1.00 32.84 172 SER A N 1
ATOM 1329 C CA . SER A 1 172 ? 51.146 -7.743 -20.869 1.00 32.84 172 SER A CA 1
ATOM 1330 C C . SER A 1 172 ? 52.157 -8.583 -21.652 1.00 32.84 172 SER A C 1
ATOM 1332 O O . SER A 1 172 ? 53.026 -9.167 -21.012 1.00 32.84 172 SER A O 1
ATOM 1334 N N . VAL A 1 173 ? 52.157 -8.521 -22.993 1.00 34.56 173 VAL A N 1
ATOM 1335 C CA . VAL A 1 173 ? 53.391 -8.636 -23.806 1.00 34.56 173 VAL A CA 1
ATOM 1336 C C . VAL A 1 173 ? 53.232 -8.087 -25.239 1.00 34.56 173 VAL A C 1
ATOM 1338 O O . VAL A 1 173 ? 52.497 -8.626 -26.057 1.00 34.56 173 VAL A O 1
ATOM 1341 N N . THR A 1 174 ? 53.950 -6.984 -25.482 1.00 32.09 174 THR A N 1
ATOM 1342 C CA . THR A 1 174 ? 54.761 -6.591 -26.660 1.00 32.09 174 THR A CA 1
ATOM 1343 C C . THR A 1 174 ? 54.309 -6.909 -28.098 1.00 32.09 174 THR A C 1
ATOM 1345 O O . THR A 1 174 ? 54.372 -8.047 -28.557 1.00 32.09 174 THR A O 1
ATOM 1348 N N . ASN A 1 175 ? 54.063 -5.834 -28.860 1.00 32.34 175 ASN A N 1
ATOM 1349 C CA . ASN A 1 175 ? 54.070 -5.795 -30.326 1.00 32.34 175 ASN A CA 1
ATOM 1350 C C . ASN A 1 175 ? 55.478 -6.062 -30.889 1.00 32.34 175 ASN A C 1
ATOM 1352 O O . ASN A 1 175 ? 56.441 -5.409 -30.488 1.00 32.34 175 ASN A O 1
ATOM 1356 N N . SER A 1 176 ? 55.584 -6.948 -31.880 1.00 33.09 176 SER A N 1
ATOM 1357 C CA . SER A 1 176 ? 56.721 -6.985 -32.804 1.00 33.09 176 SER A CA 1
ATOM 1358 C C . SER A 1 176 ? 56.215 -7.159 -34.235 1.00 33.09 176 SER A C 1
ATOM 1360 O O . SER A 1 176 ? 55.526 -8.115 -34.579 1.00 33.09 176 SER A O 1
ATOM 1362 N N . GLU A 1 177 ? 56.525 -6.158 -35.049 1.00 36.09 177 GLU A N 1
ATOM 1363 C CA . GLU A 1 177 ? 56.075 -5.982 -36.421 1.00 36.09 177 GLU A CA 1
ATOM 1364 C C . GLU A 1 177 ? 57.125 -6.556 -37.377 1.00 36.09 177 GLU A C 1
ATOM 1366 O O . GLU A 1 177 ? 58.269 -6.105 -37.397 1.00 36.09 177 GLU A O 1
ATOM 1371 N N . LYS A 1 178 ? 56.749 -7.569 -38.163 1.00 36.31 178 LYS A N 1
ATOM 1372 C CA . LYS A 1 178 ? 57.475 -8.007 -39.363 1.00 36.31 178 LYS A CA 1
ATOM 1373 C C . LYS A 1 178 ? 56.466 -8.565 -40.356 1.00 36.31 178 LYS A C 1
ATOM 1375 O O . LYS A 1 178 ? 55.964 -9.667 -40.157 1.00 36.31 178 LYS A O 1
ATOM 1380 N N . ASN A 1 179 ? 56.217 -7.840 -41.445 1.00 38.88 179 ASN A N 1
ATOM 1381 C CA . ASN A 1 179 ? 55.582 -8.417 -42.623 1.00 38.88 179 ASN A CA 1
ATOM 1382 C C . ASN A 1 179 ? 56.531 -8.349 -43.824 1.00 38.88 179 ASN A C 1
ATOM 1384 O O . ASN A 1 179 ? 57.199 -7.345 -44.065 1.00 38.88 179 ASN A O 1
ATOM 1388 N N . LYS A 1 180 ? 56.643 -9.485 -44.513 1.00 38.03 180 LYS A N 1
ATOM 1389 C CA . LYS A 1 180 ? 57.687 -9.840 -45.474 1.00 38.03 180 LYS A CA 1
ATOM 1390 C C . LYS A 1 180 ? 57.101 -9.834 -46.895 1.00 38.03 180 LYS A C 1
ATOM 1392 O O . LYS A 1 180 ? 56.157 -10.565 -47.148 1.00 38.03 180 LYS A O 1
ATOM 1397 N N . VAL A 1 181 ? 57.734 -9.055 -47.779 1.00 40.19 181 VAL A N 1
ATOM 1398 C CA . VAL A 1 181 ? 58.047 -9.282 -49.215 1.00 40.19 181 V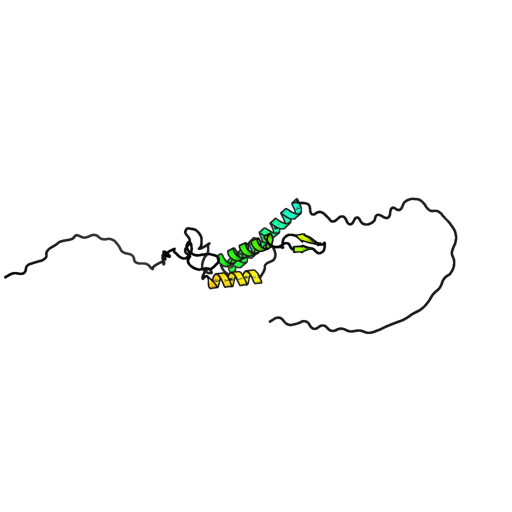AL A CA 1
ATOM 1399 C C . VAL A 1 181 ? 56.958 -9.813 -50.165 1.00 40.19 181 VAL A C 1
ATOM 1401 O O . VAL A 1 181 ? 56.480 -10.935 -50.015 1.00 40.19 181 VAL A O 1
ATOM 1404 N N . LYS A 1 182 ? 56.787 -9.120 -51.306 1.00 36.66 182 LYS A N 1
ATOM 1405 C CA . LYS A 1 182 ? 56.574 -9.776 -52.611 1.00 36.66 182 LYS A CA 1
ATOM 1406 C C . LYS A 1 182 ? 57.207 -8.969 -53.765 1.00 36.66 182 LYS A C 1
ATOM 1408 O O . LYS A 1 182 ? 56.927 -7.785 -53.901 1.00 36.66 182 LYS A O 1
ATOM 1413 N N . ALA A 1 183 ? 58.079 -9.644 -54.521 1.00 34.50 183 ALA A N 1
ATOM 1414 C CA . ALA A 1 183 ? 58.762 -9.233 -55.763 1.00 34.50 183 ALA A CA 1
ATOM 1415 C C . ALA A 1 183 ? 57.826 -9.446 -56.995 1.00 34.50 183 ALA A C 1
ATOM 1417 O O . ALA A 1 183 ? 56.639 -9.700 -56.744 1.00 34.50 183 ALA A O 1
ATOM 1418 N N . PRO A 1 184 ? 58.237 -9.409 -58.287 1.00 57.75 184 PRO A N 1
ATOM 1419 C CA . PRO A 1 184 ? 59.558 -9.642 -58.909 1.00 57.75 184 PRO A CA 1
ATOM 1420 C C . PRO A 1 184 ? 60.348 -8.384 -59.296 1.00 57.75 184 PRO A C 1
ATOM 1422 O O . PRO A 1 184 ? 59.724 -7.319 -59.491 1.00 57.75 184 PRO A O 1
#

Foldseek 3Di:
DDDDDDDDDDDDDDDDDDDDDDDDDDDDDDDDDDDPPPDPPPDPPPPPPVNLVVQVVLLVVLLVVLLVVLCVVFRNQLSVQLSVVLVVQQVVDWDQDPVRDTHTDRNSDRDVVSSVVSRVVCVVLVNRPDNDDQCPCPHQQVQPDPVNSGGDPPDDRPDPDPDDDDDDDDDDDDDDDDDDDDDD